Protein AF-A0A4Q4X9A6-F1 (afdb_monomer_lite)

Structure (mmCIF, N/CA/C/O backbone):
data_AF-A0A4Q4X9A6-F1
#
_entry.id   AF-A0A4Q4X9A6-F1
#
loop_
_atom_site.group_PDB
_atom_site.id
_atom_site.type_symbol
_atom_site.label_atom_i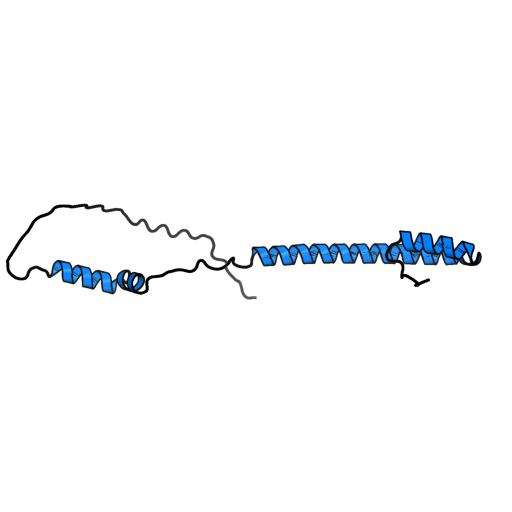d
_atom_site.label_alt_id
_atom_site.label_comp_id
_atom_site.label_asym_id
_atom_site.label_entity_id
_atom_site.label_seq_id
_atom_site.pdbx_PDB_ins_code
_atom_site.Cartn_x
_atom_site.Cartn_y
_atom_site.Cartn_z
_atom_site.occupancy
_atom_site.B_iso_or_equiv
_atom_site.auth_seq_id
_atom_site.auth_comp_id
_atom_site.auth_asym_id
_atom_site.auth_atom_id
_atom_site.pdbx_PDB_model_num
ATOM 1 N N . MET A 1 1 ? -0.330 16.570 -20.539 1.00 43.22 1 MET A N 1
ATOM 2 C CA . MET A 1 1 ? -0.376 15.200 -19.980 1.00 43.22 1 MET A CA 1
ATOM 3 C C . MET A 1 1 ? 0.101 15.284 -18.540 1.00 43.22 1 MET A C 1
ATOM 5 O O . MET A 1 1 ? 1.279 15.541 -18.338 1.00 43.22 1 MET A O 1
ATOM 9 N N . GLY A 1 2 ? -0.797 15.200 -17.555 1.00 49.81 2 GLY A N 1
ATOM 10 C CA . GLY A 1 2 ? -0.400 15.253 -16.144 1.00 49.81 2 GLY A CA 1
ATOM 11 C C . GLY A 1 2 ? 0.547 14.099 -15.822 1.00 49.81 2 GLY A C 1
ATOM 12 O O . GLY A 1 2 ? 0.237 12.948 -16.130 1.00 49.81 2 GLY A O 1
ATOM 13 N N . LEU A 1 3 ? 1.717 14.409 -15.262 1.00 58.72 3 LEU A N 1
ATOM 14 C CA . LEU A 1 3 ? 2.680 13.411 -14.806 1.00 58.72 3 LEU A CA 1
ATOM 15 C C . LEU A 1 3 ? 2.126 12.764 -13.535 1.00 58.72 3 LEU A C 1
ATOM 17 O O . LEU A 1 3 ? 2.423 13.193 -12.424 1.00 58.72 3 LEU A O 1
ATOM 21 N N . ASN A 1 4 ? 1.262 11.765 -13.698 1.00 79.88 4 ASN A N 1
ATOM 22 C CA . ASN A 1 4 ? 0.779 10.983 -12.571 1.00 79.88 4 ASN A CA 1
ATOM 23 C C . ASN A 1 4 ? 1.952 10.202 -11.973 1.00 79.88 4 ASN A C 1
ATOM 25 O O . ASN A 1 4 ? 2.580 9.391 -12.658 1.00 79.88 4 ASN A O 1
ATOM 29 N N . THR A 1 5 ? 2.231 10.441 -10.693 1.00 84.00 5 THR A N 1
ATOM 30 C CA . THR A 1 5 ? 3.204 9.656 -9.934 1.00 84.00 5 THR A CA 1
ATOM 31 C C . THR A 1 5 ? 2.770 8.188 -9.940 1.00 84.00 5 THR A C 1
ATOM 33 O O . THR A 1 5 ? 1.611 7.904 -9.614 1.00 84.00 5 THR A O 1
ATOM 36 N N . PRO A 1 6 ? 3.651 7.243 -10.313 1.00 87.12 6 PRO A N 1
ATOM 37 C CA . PRO A 1 6 ? 3.298 5.832 -10.334 1.00 87.12 6 PRO A CA 1
ATOM 38 C C . PRO A 1 6 ? 2.970 5.351 -8.917 1.00 87.12 6 PRO A C 1
ATOM 40 O O . PRO A 1 6 ? 3.755 5.551 -7.992 1.00 87.12 6 PRO A O 1
ATOM 43 N N . LYS A 1 7 ? 1.803 4.717 -8.759 1.00 89.75 7 LYS A N 1
ATOM 44 C CA . LYS A 1 7 ? 1.304 4.220 -7.464 1.00 89.75 7 LYS A CA 1
ATOM 45 C C . LYS A 1 7 ? 1.555 2.731 -7.263 1.00 89.75 7 LYS A C 1
ATOM 47 O O . LYS A 1 7 ? 1.422 2.233 -6.151 1.00 89.75 7 LYS A O 1
ATOM 52 N N . SER A 1 8 ? 1.883 2.018 -8.337 1.00 90.94 8 SER A N 1
ATOM 53 C CA . SER A 1 8 ? 2.125 0.579 -8.328 1.00 90.94 8 SER A CA 1
ATOM 54 C C . SER A 1 8 ? 3.388 0.206 -9.102 1.00 90.94 8 SER A C 1
ATOM 56 O O . SER A 1 8 ? 3.861 0.930 -9.986 1.00 90.94 8 SER A O 1
ATOM 58 N N . SER A 1 9 ? 3.923 -0.982 -8.820 1.00 91.69 9 SER A N 1
ATOM 59 C CA . SER A 1 9 ? 5.051 -1.537 -9.571 1.00 91.69 9 SER A CA 1
ATOM 60 C C . SER A 1 9 ? 4.705 -1.787 -11.044 1.00 91.69 9 SER A C 1
ATOM 62 O O . SER A 1 9 ? 5.579 -1.690 -11.912 1.00 91.69 9 SER A O 1
ATOM 64 N N . LYS A 1 10 ? 3.426 -2.034 -11.358 1.00 91.25 10 LYS A N 1
ATOM 65 C CA . LYS A 1 10 ? 2.916 -2.128 -12.733 1.00 91.25 10 LYS A CA 1
ATOM 66 C C . LYS A 1 10 ? 3.008 -0.787 -13.462 1.00 91.25 10 LYS A C 1
ATOM 68 O O . LYS A 1 10 ? 3.461 -0.760 -14.605 1.00 91.25 10 LYS A O 1
ATOM 73 N N . ASP A 1 11 ? 2.665 0.312 -12.795 1.00 92.25 11 ASP A N 1
ATOM 74 C CA . ASP A 1 11 ? 2.759 1.656 -13.377 1.00 92.25 11 ASP A CA 1
ATOM 75 C C . ASP A 1 11 ? 4.209 2.025 -13.681 1.00 92.25 11 ASP A C 1
ATOM 77 O O . ASP A 1 11 ? 4.506 2.515 -14.768 1.00 92.25 11 ASP A O 1
ATOM 81 N N . LEU A 1 12 ? 5.132 1.700 -12.770 1.00 92.56 12 LEU A N 1
ATOM 82 C CA . LEU A 1 12 ? 6.572 1.865 -12.996 1.00 92.56 12 LEU A CA 1
ATOM 83 C C . LEU A 1 12 ? 7.073 1.045 -14.190 1.00 92.56 12 LEU A C 1
ATOM 85 O O . LEU A 1 12 ? 7.925 1.520 -14.935 1.00 92.56 12 LEU A O 1
ATOM 89 N N . LYS A 1 13 ? 6.547 -0.167 -14.402 1.00 92.31 13 LYS A N 1
ATOM 90 C CA . LYS A 1 13 ? 6.895 -0.991 -15.570 1.00 92.31 13 LYS A CA 1
ATOM 91 C C . LYS A 1 13 ? 6.360 -0.378 -16.867 1.00 92.31 13 LYS A C 1
ATOM 93 O O . LYS A 1 13 ? 7.075 -0.341 -17.864 1.00 92.31 13 LYS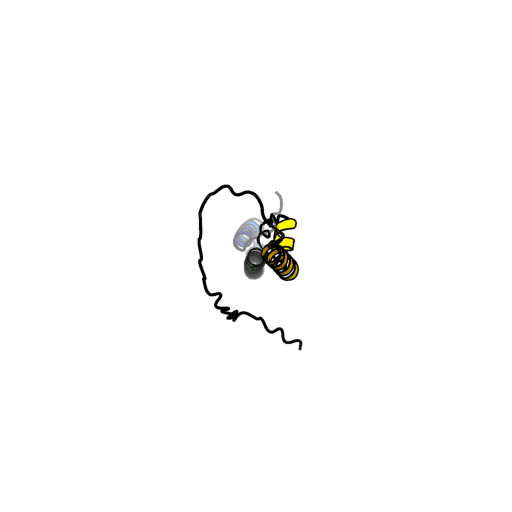 A O 1
ATOM 98 N N . ASN A 1 14 ? 5.128 0.126 -16.856 1.00 93.06 14 ASN A N 1
ATOM 99 C CA . ASN A 1 14 ? 4.554 0.820 -18.009 1.00 93.06 14 ASN A CA 1
ATOM 100 C C . ASN A 1 14 ? 5.359 2.086 -18.334 1.00 93.06 14 ASN A C 1
A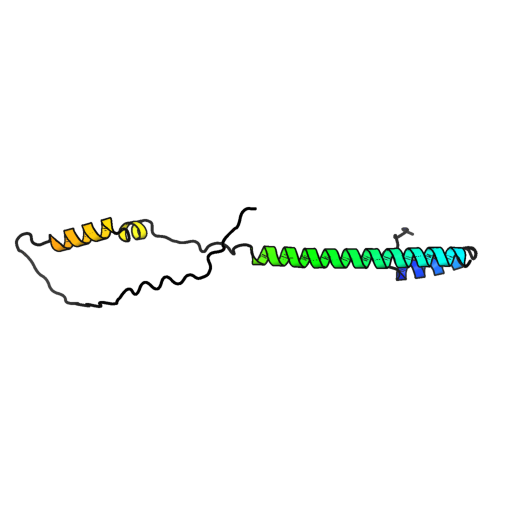TOM 102 O O . ASN A 1 14 ? 5.707 2.311 -19.494 1.00 93.06 14 ASN A O 1
ATOM 106 N N . LEU A 1 15 ? 5.730 2.855 -17.307 1.00 91.69 15 LEU A N 1
ATOM 107 C CA . LEU A 1 15 ? 6.579 4.036 -17.428 1.00 91.69 15 LEU A CA 1
ATOM 108 C C . LEU A 1 15 ? 7.961 3.687 -17.996 1.00 91.69 15 LEU A C 1
ATOM 110 O O . LEU A 1 15 ? 8.404 4.342 -18.933 1.00 91.69 15 LEU A O 1
ATOM 114 N N . GLU A 1 16 ? 8.604 2.627 -17.497 1.00 92.88 16 GLU A N 1
ATOM 115 C CA . GLU A 1 16 ? 9.875 2.109 -18.024 1.00 92.88 16 GLU A CA 1
ATOM 116 C C . GLU A 1 16 ? 9.753 1.814 -19.529 1.00 92.88 16 GLU A C 1
ATOM 118 O O . GLU A 1 16 ? 10.551 2.301 -20.327 1.00 92.88 16 GLU A O 1
ATOM 123 N N . THR A 1 17 ? 8.704 1.099 -19.954 1.00 92.50 17 THR A N 1
ATOM 124 C CA . THR A 1 17 ? 8.501 0.796 -21.382 1.00 92.50 17 THR A CA 1
ATOM 125 C C . THR A 1 17 ? 8.197 2.027 -22.234 1.00 92.50 17 THR A C 1
ATOM 127 O O . THR A 1 17 ? 8.616 2.079 -23.388 1.00 92.50 17 THR A O 1
ATOM 130 N N . ALA A 1 18 ? 7.481 3.015 -21.692 1.00 92.44 18 ALA A N 1
ATOM 131 C CA . ALA A 1 18 ? 7.194 4.262 -22.390 1.00 92.44 18 ALA A CA 1
ATOM 132 C C . ALA A 1 18 ? 8.465 5.108 -22.551 1.00 92.44 18 ALA A C 1
ATOM 134 O O . ALA A 1 18 ? 8.727 5.610 -23.640 1.00 92.44 18 ALA A O 1
ATOM 135 N N . LEU A 1 19 ? 9.289 5.199 -21.505 1.00 91.81 19 LEU A N 1
ATOM 136 C CA . LEU A 1 19 ? 10.553 5.933 -21.526 1.00 91.81 19 LEU A CA 1
ATOM 137 C C . LEU A 1 19 ? 11.565 5.312 -22.488 1.00 91.81 19 LEU A C 1
ATOM 139 O O . LEU A 1 19 ? 12.205 6.047 -23.227 1.00 91.81 19 LEU A O 1
ATOM 143 N N . ILE A 1 20 ? 11.649 3.980 -22.557 1.00 94.00 20 ILE A N 1
ATOM 144 C CA . ILE A 1 20 ? 12.521 3.283 -23.519 1.00 94.00 20 ILE A CA 1
ATOM 145 C C . ILE A 1 20 ? 12.159 3.626 -24.974 1.00 94.00 20 ILE A C 1
ATOM 147 O O . ILE A 1 20 ? 13.046 3.692 -25.821 1.00 94.00 20 ILE A O 1
ATOM 151 N N . LYS A 1 21 ? 10.869 3.842 -25.275 1.00 92.81 21 LYS A N 1
ATOM 152 C CA . LYS A 1 21 ? 10.418 4.234 -26.622 1.00 92.81 21 LYS A CA 1
ATOM 153 C C . LYS A 1 21 ? 10.818 5.664 -26.987 1.00 92.81 21 LYS A C 1
ATOM 155 O O . LYS A 1 21 ? 11.001 5.941 -28.165 1.00 92.81 21 LYS A O 1
ATOM 160 N N . VAL A 1 22 ? 10.905 6.556 -25.999 1.00 92.94 22 VAL A N 1
ATOM 161 C CA . VAL A 1 22 ? 11.283 7.964 -26.197 1.00 92.94 22 VAL A CA 1
ATOM 162 C C . VAL A 1 22 ? 12.800 8.111 -26.258 1.00 92.94 22 VAL A C 1
ATOM 164 O O . VAL A 1 22 ? 13.314 8.808 -27.126 1.00 92.94 22 VAL A O 1
ATOM 167 N N . ASP A 1 23 ? 13.512 7.434 -25.359 1.00 92.69 23 ASP A N 1
ATOM 168 C CA . ASP A 1 23 ? 14.967 7.431 -25.302 1.00 92.69 23 ASP A CA 1
ATOM 169 C C . ASP A 1 23 ? 15.494 6.012 -24.985 1.00 92.69 23 ASP A C 1
ATOM 171 O O . ASP A 1 23 ? 15.313 5.493 -23.873 1.00 92.69 23 ASP A O 1
ATOM 175 N N . PRO A 1 24 ? 16.209 5.377 -25.936 1.00 92.62 24 PRO A N 1
ATOM 176 C CA . PRO A 1 24 ? 16.833 4.072 -25.739 1.00 92.62 24 PRO A CA 1
ATOM 177 C C . PRO A 1 24 ? 17.821 4.002 -24.563 1.00 92.62 24 PRO A C 1
ATOM 179 O O . PRO A 1 24 ? 18.118 2.901 -24.087 1.00 92.62 24 PRO A O 1
ATOM 182 N N . ALA A 1 25 ? 18.332 5.130 -24.052 1.00 91.38 25 ALA A N 1
ATOM 183 C CA . ALA A 1 25 ? 19.219 5.156 -22.891 1.00 91.38 25 ALA A CA 1
ATOM 184 C C . ALA A 1 25 ? 18.564 4.569 -21.629 1.00 91.38 25 ALA A C 1
ATOM 186 O O . ALA A 1 25 ? 19.254 3.921 -20.835 1.00 91.38 25 ALA A O 1
ATOM 187 N N . PHE A 1 26 ? 17.240 4.689 -21.478 1.00 89.69 26 PHE A N 1
ATOM 188 C CA . PHE A 1 26 ? 16.492 4.037 -20.393 1.00 89.69 26 PHE A CA 1
ATOM 189 C C . PHE A 1 26 ? 16.439 2.509 -20.537 1.00 89.69 26 PHE A C 1
ATOM 191 O O . PHE A 1 26 ? 16.155 1.796 -19.576 1.00 89.69 26 PHE A O 1
ATOM 198 N N . GLY A 1 27 ? 16.778 1.983 -21.716 1.00 89.75 27 GLY A N 1
ATOM 199 C CA . GLY A 1 27 ? 16.911 0.555 -21.974 1.00 89.75 27 GLY A CA 1
ATOM 200 C C . GLY A 1 27 ? 18.222 -0.044 -21.463 1.00 89.75 27 GLY A C 1
ATOM 201 O O . GLY A 1 27 ? 18.344 -1.274 -21.457 1.00 89.75 27 GLY A O 1
ATOM 202 N N . LYS A 1 28 ? 19.188 0.777 -21.021 1.00 95.19 28 LYS A N 1
ATOM 203 C CA . LYS A 1 28 ? 20.484 0.320 -20.495 1.00 95.19 28 LYS A CA 1
ATOM 204 C C . LYS A 1 28 ? 20.311 -0.471 -19.186 1.00 95.19 28 LYS A C 1
ATOM 206 O O . LYS A 1 28 ? 19.428 -0.140 -18.389 1.00 95.19 28 LYS A O 1
ATOM 211 N N . PRO A 1 29 ? 21.173 -1.467 -18.897 1.00 94.75 29 PRO A N 1
ATOM 212 C CA . PRO A 1 29 ? 21.069 -2.288 -17.684 1.00 94.75 29 PRO A CA 1
ATOM 213 C C . PRO A 1 29 ? 20.994 -1.477 -16.383 1.00 94.75 29 PRO A C 1
ATOM 215 O O . PRO A 1 29 ? 20.210 -1.806 -15.493 1.00 94.75 29 PRO A O 1
ATOM 218 N N . THR A 1 30 ? 21.751 -0.381 -16.292 1.00 94.06 30 THR A N 1
ATOM 219 C CA . THR A 1 30 ? 21.765 0.514 -15.127 1.00 94.06 30 THR A CA 1
ATOM 220 C C . THR A 1 30 ? 20.409 1.179 -14.891 1.00 94.06 30 THR A C 1
ATOM 222 O O . THR A 1 30 ? 19.921 1.194 -13.763 1.00 94.06 30 THR A O 1
ATOM 225 N N . ALA A 1 31 ? 19.757 1.671 -15.947 1.00 93.81 31 ALA A N 1
ATOM 226 C CA . ALA A 1 31 ? 18.438 2.288 -15.844 1.00 93.81 31 ALA A CA 1
ATOM 227 C C . ALA A 1 31 ? 17.368 1.256 -15.450 1.00 93.81 31 ALA A C 1
ATOM 229 O O . ALA A 1 31 ? 16.604 1.488 -14.512 1.00 93.81 31 ALA A O 1
ATOM 230 N N . ARG A 1 32 ? 17.384 0.061 -16.058 1.00 93.12 32 ARG A N 1
ATOM 231 C CA . ARG A 1 32 ? 16.485 -1.044 -15.665 1.00 93.12 32 ARG A CA 1
ATOM 232 C C . ARG A 1 32 ? 16.658 -1.438 -14.197 1.00 93.12 32 ARG A C 1
ATOM 234 O O . ARG A 1 32 ? 15.685 -1.753 -13.509 1.00 93.12 32 ARG A O 1
ATOM 241 N N . LEU A 1 33 ? 17.895 -1.414 -13.692 1.00 95.81 33 LEU A N 1
ATOM 242 C CA . LEU A 1 33 ? 18.182 -1.689 -12.285 1.00 95.81 33 LEU A CA 1
ATOM 243 C C . LEU A 1 33 ? 17.546 -0.645 -11.359 1.00 95.81 33 LEU A C 1
ATOM 245 O O . LEU A 1 33 ? 17.004 -1.032 -10.320 1.00 95.81 33 LEU A O 1
ATOM 249 N N . LEU A 1 34 ? 17.576 0.637 -11.736 1.00 95.00 34 LEU A N 1
ATOM 250 C CA . LEU A 1 34 ? 16.900 1.709 -10.999 1.00 95.00 34 LEU A CA 1
ATOM 251 C C . LEU A 1 34 ? 15.386 1.474 -10.961 1.00 95.00 34 LEU A C 1
ATOM 253 O O . LEU A 1 34 ? 14.820 1.411 -9.871 1.00 95.00 34 LEU A O 1
ATOM 257 N N . PHE A 1 35 ? 14.740 1.222 -12.106 1.00 94.69 35 PHE A N 1
ATOM 258 C CA . PHE A 1 35 ? 13.302 0.912 -12.144 1.00 94.69 35 PHE A CA 1
ATOM 259 C C . PHE A 1 35 ? 12.951 -0.320 -11.311 1.00 94.69 35 PHE A C 1
ATOM 261 O O . PHE A 1 35 ? 11.949 -0.326 -10.598 1.00 94.69 35 PHE A O 1
ATOM 268 N N . ARG A 1 36 ? 13.786 -1.363 -11.341 1.00 95.12 36 ARG A N 1
ATOM 269 C CA . ARG A 1 36 ? 13.593 -2.555 -10.506 1.00 95.12 36 ARG A CA 1
ATOM 270 C C . ARG A 1 36 ? 13.686 -2.236 -9.013 1.00 95.12 36 ARG A C 1
ATOM 272 O O . ARG A 1 36 ? 12.890 -2.766 -8.243 1.00 95.12 36 ARG A O 1
ATOM 279 N N . LYS A 1 37 ? 14.647 -1.406 -8.596 1.00 96.56 37 LYS A N 1
ATOM 280 C CA . LYS A 1 37 ? 14.793 -0.980 -7.194 1.00 96.56 37 LYS A CA 1
ATOM 281 C C . LYS A 1 37 ? 13.599 -0.142 -6.744 1.00 96.56 37 LYS A C 1
ATOM 283 O O . LYS A 1 37 ? 13.042 -0.435 -5.694 1.00 96.56 37 LYS A O 1
ATOM 288 N N . MET A 1 38 ? 13.164 0.809 -7.569 1.00 95.00 38 MET A N 1
ATOM 289 C CA . MET A 1 38 ? 11.981 1.631 -7.298 1.00 95.00 38 MET A CA 1
ATOM 290 C C . MET A 1 38 ? 10.719 0.777 -7.166 1.00 95.00 38 MET A C 1
ATOM 292 O O . MET A 1 38 ? 9.962 0.958 -6.221 1.00 95.00 38 MET A O 1
ATOM 296 N N . ARG A 1 39 ? 10.529 -0.209 -8.056 1.00 95.25 39 ARG A N 1
ATOM 297 C CA . ARG A 1 39 ? 9.408 -1.159 -7.966 1.00 95.25 39 ARG A CA 1
ATOM 298 C C . ARG A 1 39 ? 9.409 -1.911 -6.639 1.00 95.25 39 ARG A C 1
ATOM 300 O O . ARG A 1 39 ? 8.399 -1.909 -5.953 1.00 95.25 39 ARG A O 1
ATOM 307 N N . LYS A 1 40 ? 10.554 -2.486 -6.257 1.00 95.81 40 LYS A N 1
ATOM 308 C CA . LYS A 1 40 ? 10.682 -3.212 -4.986 1.00 95.81 40 LYS A CA 1
ATOM 309 C C . LYS A 1 40 ? 10.419 -2.324 -3.773 1.00 95.81 40 LYS A C 1
ATOM 311 O O . LYS A 1 40 ? 9.722 -2.755 -2.868 1.00 95.81 40 LYS A O 1
ATOM 316 N N . ALA A 1 41 ? 10.979 -1.116 -3.752 1.00 95.69 41 ALA A N 1
ATOM 317 C CA . ALA A 1 41 ? 10.772 -0.179 -2.652 1.00 95.69 41 ALA A CA 1
ATOM 318 C C . ALA A 1 41 ? 9.287 0.170 -2.491 1.00 95.69 41 ALA A C 1
ATOM 320 O O . ALA A 1 41 ? 8.776 0.171 -1.378 1.00 95.69 41 ALA A O 1
ATOM 321 N N . LEU A 1 42 ? 8.596 0.388 -3.611 1.00 94.88 42 LEU A N 1
ATOM 322 C CA . LEU A 1 42 ? 7.174 0.702 -3.627 1.00 94.88 42 LEU A CA 1
ATOM 323 C C . LEU A 1 42 ? 6.305 -0.490 -3.190 1.00 94.88 42 LEU A C 1
ATOM 325 O O . LEU A 1 42 ? 5.344 -0.310 -2.447 1.00 94.88 42 LEU A O 1
ATOM 329 N N . ASP A 1 43 ? 6.643 -1.710 -3.613 1.00 94.62 43 ASP A N 1
ATOM 330 C CA . ASP A 1 43 ? 5.935 -2.917 -3.168 1.00 94.62 43 ASP A CA 1
ATOM 331 C C . ASP A 1 43 ? 6.086 -3.114 -1.645 1.00 94.62 43 ASP A C 1
ATOM 333 O O . ASP A 1 43 ? 5.103 -3.403 -0.962 1.00 94.62 43 ASP A O 1
ATOM 337 N N . VAL A 1 44 ? 7.292 -2.892 -1.103 1.00 96.25 44 VAL A N 1
ATOM 338 C CA . VAL A 1 44 ? 7.549 -2.939 0.347 1.00 96.25 44 VAL A CA 1
ATOM 339 C C . VAL A 1 44 ? 6.721 -1.882 1.076 1.00 96.25 44 VAL A C 1
ATOM 341 O O . VAL A 1 44 ? 5.949 -2.240 1.964 1.00 96.25 44 VA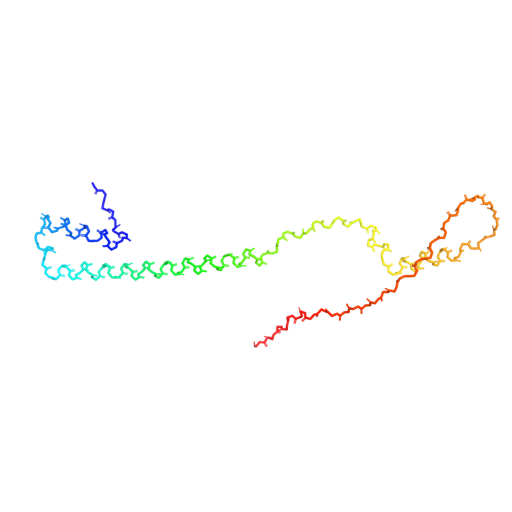L A O 1
ATOM 344 N N . SER A 1 45 ? 6.779 -0.613 0.656 1.00 94.81 45 SER A N 1
ATOM 345 C CA . SER A 1 45 ? 6.013 0.454 1.313 1.00 94.81 45 SER A CA 1
ATOM 346 C C . SER A 1 45 ? 4.504 0.213 1.257 1.00 94.81 45 SER A C 1
ATOM 348 O O . SER A 1 45 ? 3.804 0.449 2.235 1.00 94.81 45 SER A O 1
ATOM 350 N N . ASN A 1 46 ? 3.986 -0.298 0.136 1.00 95.00 46 ASN A N 1
ATOM 351 C CA . ASN A 1 46 ? 2.564 -0.617 0.010 1.00 95.00 46 ASN A CA 1
ATOM 352 C C . ASN A 1 46 ? 2.156 -1.769 0.936 1.00 95.00 46 ASN A C 1
ATOM 354 O O . ASN A 1 46 ? 1.069 -1.732 1.515 1.00 95.00 46 ASN A O 1
ATOM 358 N N . SER A 1 47 ? 3.016 -2.778 1.097 1.00 95.12 47 SER A N 1
ATOM 359 C CA . SER A 1 47 ? 2.756 -3.883 2.023 1.00 95.12 47 SER A CA 1
ATOM 360 C C . SER A 1 47 ? 2.732 -3.419 3.483 1.00 95.12 47 SER A C 1
ATOM 362 O O . SER A 1 47 ? 1.833 -3.807 4.227 1.00 95.12 47 SER A O 1
ATOM 364 N N . GLU A 1 48 ? 3.649 -2.528 3.867 1.00 96.88 48 GLU A N 1
ATOM 365 C CA . GLU A 1 48 ? 3.695 -1.925 5.203 1.00 96.88 48 GLU A CA 1
ATOM 366 C C . GLU A 1 48 ? 2.466 -1.050 5.465 1.00 96.88 48 GLU A C 1
ATOM 368 O O . GLU A 1 48 ? 1.822 -1.194 6.503 1.00 96.88 48 GLU A O 1
ATOM 373 N N . LEU A 1 49 ? 2.085 -0.201 4.504 1.00 96.31 49 LEU A N 1
ATOM 374 C CA . LEU A 1 49 ? 0.873 0.615 4.597 1.00 96.31 49 LEU A CA 1
ATOM 375 C C . LEU A 1 49 ? -0.374 -0.253 4.768 1.00 96.31 49 LEU A C 1
ATOM 377 O O . LEU A 1 49 ? -1.160 -0.011 5.677 1.00 96.31 49 LEU A O 1
ATOM 381 N N . THR A 1 50 ? -0.511 -1.311 3.968 1.00 96.19 50 THR A N 1
ATOM 382 C CA . THR A 1 50 ? -1.653 -2.232 4.069 1.00 96.19 50 THR A CA 1
ATOM 383 C C . THR A 1 50 ? -1.682 -2.937 5.430 1.00 96.19 50 THR A C 1
ATOM 385 O O . THR A 1 50 ? -2.742 -3.100 6.034 1.00 96.19 50 THR A O 1
ATOM 388 N N . ALA A 1 51 ? -0.522 -3.351 5.952 1.00 96.88 51 ALA A N 1
ATOM 389 C CA . ALA A 1 51 ? -0.429 -3.966 7.274 1.00 96.88 51 ALA A CA 1
ATOM 390 C C . ALA A 1 51 ? -0.858 -2.994 8.387 1.00 96.88 51 ALA A C 1
ATOM 392 O O . ALA A 1 51 ? -1.620 -3.376 9.279 1.00 96.88 51 ALA A O 1
ATOM 393 N N . LEU A 1 52 ? -0.424 -1.733 8.308 1.00 97.50 52 LEU A N 1
ATOM 394 C CA . LEU A 1 52 ? -0.806 -0.681 9.251 1.00 97.50 52 LEU A CA 1
ATOM 395 C C . LEU A 1 52 ? -2.294 -0.323 9.153 1.00 97.50 52 LEU A C 1
ATOM 397 O O . LEU A 1 52 ? -2.950 -0.163 10.181 1.00 97.50 52 LEU A O 1
ATOM 401 N N . GLU A 1 53 ? -2.847 -0.235 7.944 1.00 97.50 53 GLU A N 1
ATOM 402 C CA . GLU A 1 53 ? -4.276 -0.002 7.711 1.00 97.50 53 GLU A CA 1
ATOM 403 C C . GLU A 1 53 ? -5.128 -1.118 8.322 1.00 97.50 53 GLU A C 1
ATOM 405 O O . GLU A 1 53 ? -6.092 -0.842 9.039 1.00 97.50 53 GLU A O 1
ATOM 410 N N . ASN A 1 54 ? -4.726 -2.375 8.122 1.00 97.38 54 ASN A N 1
ATOM 411 C CA . ASN A 1 54 ? -5.393 -3.528 8.721 1.00 97.38 54 ASN A CA 1
ATOM 412 C C . ASN A 1 54 ? -5.324 -3.493 10.251 1.00 97.38 54 ASN A C 1
ATOM 414 O O . ASN A 1 54 ? -6.334 -3.716 10.917 1.00 97.38 54 ASN A O 1
ATOM 418 N N . HIS A 1 55 ? -4.158 -3.179 10.817 1.00 97.62 55 HIS A N 1
ATOM 419 C CA . HIS A 1 55 ? -3.991 -3.052 12.264 1.00 97.62 55 HIS A CA 1
ATOM 420 C C . HIS A 1 55 ? -4.870 -1.932 12.843 1.00 97.62 55 HIS A C 1
ATOM 422 O O . HIS A 1 55 ? -5.583 -2.139 13.825 1.00 97.62 55 HIS A O 1
ATOM 428 N N . ASN A 1 56 ? -4.902 -0.765 12.195 1.00 97.62 56 ASN A N 1
ATOM 429 C CA . ASN A 1 56 ? -5.780 0.338 12.588 1.00 97.62 56 ASN A CA 1
ATOM 430 C C . ASN A 1 56 ? -7.262 -0.042 12.482 1.00 97.62 56 ASN A C 1
ATOM 432 O O . ASN A 1 56 ? -8.045 0.278 13.377 1.00 97.62 56 ASN A O 1
ATOM 436 N N . SER A 1 57 ? -7.664 -0.758 11.432 1.00 97.12 57 SER A N 1
ATOM 437 C CA . SER A 1 57 ? -9.030 -1.273 11.289 1.00 97.12 57 SER A CA 1
ATOM 438 C C . SER A 1 57 ? -9.401 -2.241 12.423 1.00 97.12 57 SER A C 1
ATOM 440 O O . SER A 1 57 ? -10.478 -2.139 13.010 1.00 97.12 57 SER A O 1
ATOM 442 N N . GLN A 1 58 ? -8.486 -3.131 12.811 1.00 97.31 58 GLN A N 1
ATOM 443 C CA . GLN A 1 58 ? -8.695 -4.037 13.942 1.00 97.31 58 GLN A CA 1
ATOM 444 C C . GLN A 1 58 ? -8.855 -3.271 15.258 1.00 97.31 58 GLN A C 1
ATOM 446 O O . GLN A 1 58 ? -9.841 -3.493 15.963 1.00 97.31 58 GLN A O 1
ATOM 451 N N . LEU A 1 59 ? -7.950 -2.334 15.561 1.00 97.00 59 LEU A N 1
ATOM 452 C CA . LEU A 1 59 ? -8.016 -1.519 16.778 1.00 97.00 59 LEU A CA 1
ATOM 453 C C . LEU A 1 59 ? -9.292 -0.680 16.848 1.00 97.00 59 LEU A C 1
ATOM 455 O O . LEU A 1 59 ? -9.960 -0.660 17.879 1.00 97.00 59 LEU A O 1
ATOM 459 N N . THR A 1 60 ? -9.659 -0.018 15.752 1.00 96.50 60 THR A N 1
ATOM 460 C CA . THR A 1 60 ? -10.896 0.772 15.684 1.00 96.50 60 THR A CA 1
ATOM 461 C C . THR A 1 60 ? -12.125 -0.112 15.873 1.00 96.50 60 THR A C 1
ATOM 463 O O . THR A 1 60 ? -13.005 0.237 16.654 1.00 96.50 60 THR A O 1
ATOM 466 N N . SER A 1 61 ? -12.159 -1.303 15.269 1.00 95.25 61 SER A N 1
ATOM 467 C CA . SER A 1 61 ? -13.257 -2.252 15.483 1.00 95.25 61 SER A CA 1
ATOM 468 C C . SER A 1 61 ? -13.331 -2.766 16.927 1.00 95.25 61 SER A C 1
ATOM 470 O O . SER A 1 61 ? -14.424 -2.961 17.458 1.00 95.25 61 SER A O 1
ATOM 472 N N . ALA A 1 62 ? -12.184 -2.970 17.581 1.00 94.88 62 ALA A N 1
ATOM 473 C CA . ALA A 1 62 ? -12.118 -3.386 18.976 1.00 94.88 62 ALA A CA 1
ATOM 474 C C . ALA A 1 62 ? -12.596 -2.265 19.906 1.00 94.88 62 ALA A C 1
ATOM 476 O O . ALA A 1 62 ? -13.380 -2.529 20.813 1.00 94.88 62 ALA A O 1
ATOM 477 N N . LEU A 1 63 ? -12.200 -1.016 19.637 1.00 94.69 63 LEU A N 1
ATOM 478 C CA . LEU A 1 63 ? -12.696 0.157 20.355 1.00 94.69 63 LEU A CA 1
ATOM 479 C C . LEU A 1 63 ? -14.207 0.324 20.198 1.00 94.69 63 LEU A C 1
ATOM 481 O O . LEU A 1 63 ? -14.891 0.533 21.193 1.00 94.69 63 LEU A O 1
ATOM 485 N N . GLU A 1 64 ? -14.744 0.180 18.988 1.00 91.56 64 GLU A N 1
ATOM 486 C CA . GLU A 1 64 ? -16.191 0.266 18.751 1.00 91.56 64 GLU A CA 1
ATOM 487 C C . GLU A 1 64 ? -16.969 -0.839 19.481 1.00 91.56 64 GLU A C 1
ATOM 489 O O . GLU A 1 64 ? -18.062 -0.592 19.987 1.00 91.56 64 GLU A O 1
ATOM 494 N N . LYS A 1 65 ? -16.400 -2.045 19.602 1.00 90.31 65 LYS A N 1
ATOM 495 C CA . LYS A 1 65 ? -16.992 -3.141 20.390 1.00 90.31 65 LYS A CA 1
ATOM 496 C C . LYS A 1 65 ? -16.890 -2.913 21.897 1.00 90.31 65 LYS A C 1
ATOM 498 O O . LYS A 1 65 ? -17.822 -3.251 22.619 1.00 90.31 65 LYS A O 1
ATOM 503 N N . ALA A 1 66 ? -15.764 -2.377 22.363 1.00 90.00 66 ALA A N 1
ATOM 504 C CA . ALA A 1 66 ? -15.534 -2.075 23.773 1.00 90.00 66 ALA A CA 1
ATOM 505 C C . ALA A 1 66 ? -16.327 -0.846 24.239 1.00 90.00 66 ALA A C 1
ATOM 507 O O . ALA A 1 66 ? -16.591 -0.690 25.431 1.00 90.00 66 ALA A O 1
ATOM 508 N N . ARG A 1 67 ? -16.713 0.040 23.313 1.00 86.12 67 ARG A N 1
ATOM 509 C CA . ARG A 1 67 ? -17.493 1.229 23.632 1.00 86.12 67 ARG A CA 1
ATOM 510 C C . ARG A 1 67 ? -18.867 0.802 24.160 1.00 86.12 67 ARG A C 1
ATOM 512 O O . ARG A 1 67 ? -19.600 0.105 23.456 1.00 86.12 67 ARG A O 1
ATOM 519 N N . PRO A 1 68 ? -19.265 1.238 25.368 1.00 81.50 68 PRO A N 1
ATOM 520 C CA . PRO A 1 68 ? -20.561 0.871 25.912 1.00 81.50 68 PRO A CA 1
ATOM 521 C C . PRO A 1 68 ? -21.663 1.405 24.992 1.00 81.50 68 PRO A C 1
ATOM 523 O O . PRO A 1 68 ? -21.801 2.617 24.785 1.00 81.50 68 PRO A O 1
ATOM 526 N N . LYS A 1 69 ? -22.461 0.495 24.423 1.00 75.69 69 LYS A N 1
ATOM 527 C CA . LYS A 1 69 ? -23.724 0.855 23.768 1.00 75.69 69 LYS A CA 1
ATOM 528 C C . LYS A 1 69 ? -24.573 1.574 24.811 1.00 75.69 69 LYS A C 1
ATOM 530 O O . LYS A 1 69 ? -24.678 1.081 25.929 1.00 75.69 69 LYS A O 1
ATOM 535 N N . LYS A 1 70 ? -25.112 2.748 24.448 1.00 68.69 70 LYS A N 1
ATOM 536 C CA . LYS A 1 70 ? -25.887 3.660 25.314 1.00 68.69 70 LYS A CA 1
ATOM 537 C C . LYS A 1 70 ? -26.560 2.920 26.474 1.00 68.69 70 LYS A C 1
ATOM 539 O O . LYS A 1 70 ? -27.380 2.036 26.226 1.00 68.69 70 LYS A O 1
ATOM 544 N N . LEU A 1 71 ? -26.235 3.318 27.708 1.00 68.62 71 LEU A N 1
ATOM 545 C CA . LEU A 1 71 ? -26.928 2.832 28.897 1.00 68.62 71 LEU A CA 1
ATOM 546 C C . LEU A 1 71 ? -28.433 2.989 28.673 1.00 68.62 71 LEU A C 1
ATOM 548 O O . LEU A 1 71 ? -28.895 4.036 28.201 1.00 68.62 71 LEU A O 1
ATOM 552 N N . ARG A 1 72 ? -29.183 1.921 28.953 1.00 71.38 72 ARG A N 1
ATOM 553 C CA . ARG A 1 72 ? -30.643 1.938 28.886 1.00 71.38 72 ARG A CA 1
ATOM 554 C C . ARG A 1 72 ? -31.104 3.133 29.721 1.00 71.38 72 ARG A C 1
ATOM 556 O O . ARG A 1 72 ? -30.653 3.278 30.854 1.00 71.38 72 ARG A O 1
ATOM 563 N N . LYS A 1 73 ? -31.938 4.017 29.159 1.00 68.56 73 LYS A N 1
ATOM 564 C CA . LYS A 1 73 ? -32.561 5.079 29.957 1.00 68.56 73 LYS A CA 1
ATOM 565 C C . LYS A 1 73 ? -33.353 4.377 31.054 1.00 68.56 73 LYS A C 1
ATOM 567 O O . LYS A 1 73 ? -34.336 3.703 30.758 1.00 68.56 73 LYS A O 1
ATOM 572 N N . VAL A 1 74 ? -32.859 4.458 32.283 1.00 69.00 74 VAL A N 1
ATOM 573 C CA . VAL A 1 74 ? -33.574 3.950 33.445 1.00 69.00 74 VAL A CA 1
ATOM 574 C C . VAL A 1 74 ? -34.643 4.989 33.748 1.00 69.00 74 VAL A C 1
ATOM 576 O O . VAL A 1 74 ? -34.339 6.069 34.246 1.00 69.00 74 VAL A O 1
ATOM 579 N N . GLU A 1 75 ? -35.890 4.694 33.388 1.00 69.06 75 GLU A N 1
ATOM 580 C CA . GLU A 1 75 ? -37.049 5.392 33.944 1.00 69.06 75 GLU A CA 1
ATOM 581 C C . GLU A 1 75 ? -37.247 4.87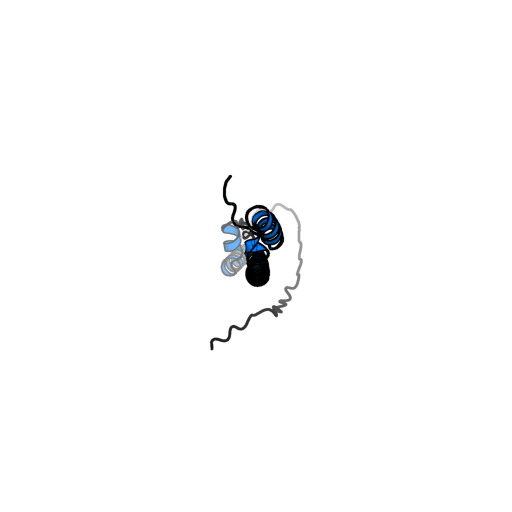2 35.370 1.00 69.06 75 GLU A C 1
ATOM 583 O O . GLU A 1 75 ? -38.055 3.985 35.631 1.00 69.06 75 GLU A O 1
ATOM 588 N N . ALA A 1 76 ? -36.423 5.360 36.297 1.00 63.97 76 ALA A N 1
ATOM 589 C CA . ALA A 1 76 ? -36.689 5.178 37.711 1.00 63.97 76 ALA A CA 1
ATOM 590 C C . ALA A 1 76 ? -37.734 6.221 38.105 1.00 63.97 76 ALA A C 1
ATOM 592 O O . ALA A 1 76 ? -37.454 7.419 38.090 1.00 63.97 76 ALA A O 1
ATOM 593 N N . ASP A 1 77 ? -38.941 5.770 38.443 1.00 72.88 77 ASP A N 1
ATOM 594 C CA . ASP A 1 77 ? -39.857 6.597 39.220 1.00 72.88 77 ASP A CA 1
ATOM 595 C C . ASP A 1 77 ? -39.147 6.925 40.549 1.00 72.88 77 ASP A C 1
ATOM 597 O O . ASP A 1 77 ? -38.833 5.996 41.305 1.00 72.88 77 ASP A O 1
ATOM 601 N N . PRO A 1 78 ? -38.842 8.204 40.837 1.00 71.62 78 PRO A N 1
ATOM 602 C CA . PRO A 1 78 ? -38.037 8.599 41.994 1.00 71.62 78 PRO A CA 1
ATOM 603 C C . PRO A 1 78 ? -38.618 8.097 43.322 1.00 71.62 78 PRO A C 1
ATOM 605 O O . PRO A 1 78 ? -37.883 7.863 44.283 1.00 71.62 78 PRO A O 1
ATOM 608 N N . ASN A 1 79 ? -39.929 7.854 43.372 1.00 74.00 79 ASN A N 1
ATOM 609 C CA . ASN A 1 79 ? -40.580 7.335 44.566 1.00 74.00 79 ASN A CA 1
ATOM 610 C C . ASN A 1 79 ? -40.379 5.825 44.756 1.00 74.00 79 ASN A C 1
ATOM 612 O O . ASN A 1 79 ? -40.424 5.349 45.893 1.00 74.00 79 ASN A O 1
ATOM 616 N N . GLN A 1 80 ? -40.111 5.052 43.697 1.00 73.62 80 GLN A N 1
ATOM 617 C CA . GLN A 1 80 ? -39.877 3.614 43.837 1.00 73.62 80 GLN A CA 1
ATOM 618 C C . GLN A 1 80 ? -38.565 3.299 44.551 1.00 73.62 80 GLN A C 1
ATOM 620 O O . GLN A 1 80 ? -38.536 2.373 45.363 1.00 73.62 80 GLN A O 1
ATOM 625 N N . GLU A 1 81 ? -37.493 4.054 44.304 1.00 72.56 81 GLU A N 1
ATOM 626 C CA . GLU A 1 81 ? -36.245 3.867 45.054 1.00 72.56 81 GLU A CA 1
ATOM 627 C C . GLU A 1 81 ? -36.430 4.205 46.532 1.00 72.56 81 GLU A C 1
ATOM 629 O O . GLU A 1 81 ? -36.016 3.433 47.399 1.00 72.56 81 GLU A O 1
ATOM 634 N N . PHE A 1 82 ? -37.145 5.293 46.829 1.00 72.50 82 PHE A N 1
ATOM 635 C CA . PHE A 1 82 ? -37.431 5.692 48.203 1.00 72.50 82 PHE A CA 1
ATOM 636 C C . PHE A 1 82 ? -38.241 4.627 48.960 1.00 72.50 82 PHE A C 1
ATOM 638 O O . PHE A 1 82 ? -37.922 4.296 50.099 1.00 72.50 82 PHE A O 1
ATOM 645 N N . VAL A 1 83 ? -39.239 4.010 48.318 1.00 76.25 83 VAL A N 1
ATOM 646 C CA . VAL A 1 83 ? -40.042 2.923 48.913 1.00 76.25 83 VAL A CA 1
ATOM 647 C C . VAL A 1 83 ? -39.242 1.621 49.079 1.00 76.25 83 VAL A C 1
ATOM 649 O O . VAL A 1 83 ? -39.548 0.809 49.957 1.00 76.25 83 VAL A O 1
ATOM 652 N N . ARG A 1 84 ? -38.199 1.399 48.269 1.00 75.44 84 ARG A N 1
ATOM 653 C CA . ARG A 1 84 ? -37.297 0.241 48.403 1.00 75.44 84 ARG A CA 1
ATOM 654 C C . ARG A 1 84 ? -36.312 0.386 49.565 1.00 75.44 84 ARG A C 1
ATOM 656 O O . ARG A 1 84 ? -35.797 -0.635 50.020 1.00 75.44 84 ARG A O 1
ATOM 663 N N . LEU A 1 85 ? -36.091 1.595 50.089 1.00 81.31 85 LEU A N 1
ATOM 664 C CA . LEU A 1 85 ? -35.230 1.810 51.252 1.00 81.31 85 LEU A CA 1
ATOM 665 C C . LEU A 1 85 ? -35.741 1.026 52.468 1.00 81.31 85 LEU A C 1
ATOM 667 O O . LEU A 1 85 ? -36.905 1.122 52.864 1.00 81.31 85 LEU A O 1
ATOM 671 N N . LYS A 1 86 ? -34.829 0.289 53.110 1.00 77.19 86 LYS A N 1
ATOM 672 C CA . LYS A 1 86 ? -35.110 -0.554 54.284 1.00 77.19 86 LYS A CA 1
ATOM 673 C C . LYS A 1 86 ? -35.813 0.221 55.404 1.00 77.19 86 LYS A C 1
ATOM 675 O O . LYS A 1 86 ? -36.765 -0.287 55.988 1.00 77.19 86 LYS A O 1
ATOM 680 N N . ASN A 1 87 ? -35.409 1.469 55.632 1.00 75.69 87 ASN A N 1
ATOM 681 C CA . ASN A 1 87 ? -35.989 2.339 56.658 1.00 75.69 87 ASN A CA 1
ATOM 682 C C . ASN A 1 87 ? -37.457 2.680 56.358 1.00 75.69 87 ASN A C 1
ATOM 684 O O . ASN A 1 87 ? -38.303 2.627 57.245 1.00 75.69 87 ASN A O 1
ATOM 688 N N . VAL A 1 88 ? -37.783 2.964 55.094 1.00 81.69 88 VAL A N 1
ATOM 689 C CA . VAL A 1 88 ? -39.156 3.272 54.663 1.00 81.69 88 VAL A CA 1
ATOM 690 C C . VAL A 1 88 ? -40.037 2.025 54.751 1.00 81.69 88 VAL A C 1
ATOM 692 O O . VAL A 1 88 ? -41.178 2.111 55.206 1.00 81.69 88 VAL A O 1
ATOM 695 N N . ARG A 1 89 ? -39.501 0.845 54.408 1.00 80.94 89 ARG A N 1
ATOM 696 C CA . ARG A 1 89 ? -40.203 -0.438 54.586 1.00 80.94 89 ARG A CA 1
ATOM 697 C C . ARG A 1 89 ? -40.491 -0.744 56.052 1.00 80.94 89 ARG A C 1
ATOM 699 O O . ARG A 1 89 ? -41.617 -1.109 56.369 1.00 80.94 89 ARG A O 1
ATOM 706 N N . GLN A 1 90 ? -39.509 -0.564 56.935 1.00 81.81 90 GLN A N 1
ATOM 707 C CA . GLN A 1 90 ? -39.674 -0.789 58.374 1.00 81.81 90 GLN A CA 1
ATOM 708 C C . GLN A 1 90 ? -40.716 0.152 58.983 1.00 81.81 90 GLN A C 1
ATOM 710 O O . GLN A 1 90 ? -41.575 -0.298 59.734 1.00 81.81 90 GLN A O 1
ATOM 715 N N . VAL A 1 91 ? -40.706 1.434 58.607 1.00 81.00 91 VAL A N 1
ATOM 716 C CA . VAL A 1 91 ? -41.711 2.406 59.065 1.00 81.00 91 VAL A CA 1
ATOM 717 C C . VAL A 1 91 ? -43.099 2.068 58.520 1.00 81.00 91 VAL A C 1
ATOM 719 O O . VAL A 1 91 ? -44.067 2.076 59.275 1.00 81.00 91 VAL A O 1
ATOM 722 N N . LYS A 1 92 ? -43.217 1.701 57.238 1.00 79.81 92 LYS A N 1
ATOM 723 C CA . LYS A 1 92 ? -44.493 1.275 56.639 1.00 79.81 92 LYS A CA 1
ATOM 724 C C . LYS A 1 92 ? -45.033 -0.006 57.289 1.00 79.81 92 LYS A C 1
ATOM 726 O O . LYS A 1 92 ? -46.238 -0.107 57.506 1.00 79.81 92 LYS A O 1
ATOM 731 N N . ALA A 1 93 ? -44.161 -0.961 57.616 1.00 78.94 93 ALA A N 1
ATOM 732 C CA . ALA A 1 93 ? -44.521 -2.189 58.323 1.00 78.94 93 ALA A CA 1
ATOM 733 C C . ALA A 1 93 ? -44.936 -1.909 59.777 1.00 78.94 93 ALA A C 1
ATOM 735 O O . ALA A 1 93 ? -45.965 -2.411 60.216 1.00 78.94 93 ALA A O 1
ATOM 736 N N . GLY A 1 94 ? -44.207 -1.046 60.491 1.00 75.94 94 GLY A N 1
ATOM 737 C CA . GLY A 1 94 ? -44.563 -0.611 61.845 1.00 75.94 94 GLY A CA 1
ATOM 738 C C . GLY A 1 94 ? -45.876 0.175 61.899 1.00 75.94 94 GLY A C 1
ATOM 739 O O . GLY A 1 94 ? -46.670 -0.015 62.811 1.00 75.94 94 GLY A O 1
ATOM 740 N N . LEU A 1 95 ? -46.165 1.000 60.887 1.00 72.94 95 LEU A N 1
ATOM 741 C CA . LEU A 1 95 ? -47.448 1.702 60.752 1.00 72.94 95 LEU A CA 1
ATOM 742 C C . LEU A 1 95 ? -48.608 0.751 60.428 1.00 72.94 95 LEU A C 1
ATOM 744 O O . LEU A 1 95 ? -49.697 0.936 60.962 1.00 72.94 95 LEU A O 1
ATOM 748 N N . LYS A 1 96 ? -48.383 -0.280 59.599 1.00 65.44 96 LYS A N 1
ATOM 749 C CA . LYS A 1 96 ? -49.366 -1.356 59.376 1.00 65.44 96 LYS A CA 1
ATOM 750 C C . LYS A 1 96 ? -49.607 -2.184 60.645 1.00 65.44 96 LYS A C 1
ATOM 752 O O . LYS A 1 96 ? -50.748 -2.539 60.910 1.00 65.44 96 LYS A O 1
ATOM 757 N N . GLY A 1 97 ? -48.560 -2.460 61.425 1.00 61.75 97 GLY A N 1
ATOM 758 C CA . GLY A 1 97 ? -48.647 -3.200 62.690 1.00 61.75 97 GLY A CA 1
ATOM 759 C C . GLY A 1 97 ? -49.298 -2.415 63.835 1.00 61.75 97 GLY A C 1
ATOM 760 O O . GLY A 1 97 ? -49.894 -3.013 64.722 1.00 61.75 97 GLY A O 1
ATOM 761 N N . ASN A 1 98 ? -49.254 -1.081 63.789 1.00 56.03 98 ASN A N 1
ATOM 762 C CA . ASN A 1 98 ? -49.850 -0.204 64.803 1.00 56.03 98 ASN A CA 1
ATOM 763 C C . ASN A 1 98 ? -51.289 0.235 64.474 1.00 56.03 98 ASN A C 1
ATOM 765 O O . ASN A 1 98 ? -51.847 1.080 65.173 1.00 56.03 98 ASN A O 1
ATOM 769 N N . ALA A 1 99 ? -51.923 -0.343 63.450 1.00 51.03 99 ALA A N 1
ATOM 770 C CA . ALA A 1 99 ? -53.314 -0.063 63.083 1.00 51.03 99 ALA A CA 1
ATOM 771 C C . ALA A 1 99 ? -54.354 -0.740 64.009 1.00 51.03 99 ALA A C 1
ATOM 773 O O . ALA A 1 99 ? -55.485 -0.980 63.596 1.00 51.03 99 ALA A O 1
ATOM 774 N N . GLN A 1 100 ? -54.006 -1.012 65.270 1.00 50.84 100 GLN A N 1
ATOM 775 C CA . GLN A 1 100 ? -54.955 -1.411 66.313 1.00 50.84 100 GLN A CA 1
ATOM 776 C C . GLN A 1 100 ? -55.282 -0.198 67.207 1.00 50.84 100 GLN A C 1
ATOM 778 O O . GLN A 1 100 ? -54.936 -0.143 68.383 1.00 50.84 100 GLN A O 1
ATOM 783 N N . GLY A 1 101 ? -55.936 0.805 66.617 1.00 51.81 101 GLY A N 1
ATOM 784 C CA . GLY A 1 101 ? -56.758 1.788 67.335 1.00 51.81 101 GLY A CA 1
ATOM 785 C C . GLY A 1 101 ? -58.230 1.343 67.330 1.00 51.81 101 GLY A C 1
ATOM 786 O O . GLY A 1 101 ? -58.601 0.520 66.494 1.00 51.81 101 GLY A O 1
ATOM 787 N N . PRO A 1 102 ? -59.075 1.810 68.266 1.00 48.12 102 PRO A N 1
ATOM 788 C CA . PRO A 1 102 ? -60.334 1.150 68.598 1.00 48.12 102 PRO A CA 1
ATOM 789 C C . PRO A 1 102 ? -61.374 1.236 67.468 1.00 48.12 102 PRO A C 1
ATOM 791 O O . PRO A 1 102 ? -61.629 2.306 66.931 1.00 48.12 102 PRO A O 1
ATOM 794 N N . SER A 1 103 ? -61.955 0.070 67.163 1.00 47.59 103 SER A N 1
ATOM 795 C CA . SER A 1 103 ? -63.218 -0.235 66.465 1.00 47.59 103 SER A CA 1
ATO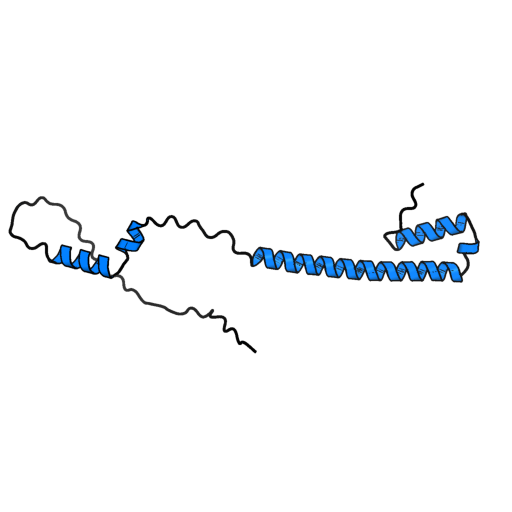M 796 C C . SER A 1 103 ? -63.973 0.911 65.765 1.00 47.59 103 SER A C 1
ATOM 798 O O . SER A 1 103 ? -64.510 1.791 66.432 1.00 47.59 103 SER A O 1
ATOM 800 N N . ALA A 1 104 ? -64.155 0.808 64.441 1.00 43.12 104 ALA A N 1
ATOM 801 C CA . ALA A 1 104 ? -65.465 0.545 63.820 1.00 43.12 104 ALA A CA 1
ATOM 802 C C . ALA A 1 104 ? -65.398 0.591 62.276 1.00 43.12 104 ALA A C 1
ATOM 804 O O . ALA A 1 104 ? -64.752 1.455 61.692 1.00 43.12 104 ALA A O 1
ATOM 805 N N . VAL A 1 105 ? -66.209 -0.284 61.667 1.00 36.78 105 VAL A N 1
ATOM 806 C CA . VAL A 1 105 ? -66.679 -0.330 60.265 1.00 36.78 105 VAL A CA 1
ATOM 807 C C . VAL A 1 105 ? -65.843 -1.159 59.274 1.00 36.78 105 VAL A C 1
ATOM 809 O O . VAL A 1 105 ? -64.894 -0.698 58.650 1.00 36.78 105 VAL A O 1
ATOM 812 N N . THR A 1 106 ? -66.297 -2.402 59.083 1.00 38.66 106 THR A N 1
ATOM 813 C CA . THR A 1 106 ? -66.075 -3.252 57.897 1.00 38.66 106 THR A CA 1
ATOM 814 C C . THR A 1 106 ? -66.791 -2.641 56.676 1.00 38.66 106 THR A C 1
ATOM 816 O O . THR A 1 106 ? -67.863 -2.054 56.842 1.00 38.66 106 THR A O 1
ATOM 819 N N . PRO A 1 107 ? -66.279 -2.827 55.444 1.00 43.97 107 PRO A N 1
ATOM 820 C CA . PRO A 1 107 ? -66.767 -3.971 54.679 1.00 43.97 107 PRO A CA 1
ATOM 821 C C . PRO A 1 107 ? -65.682 -4.758 53.927 1.00 43.97 107 PRO A C 1
ATOM 823 O O . PRO A 1 107 ? -64.663 -4.242 53.480 1.00 43.97 107 PRO A O 1
ATOM 826 N N . GLN A 1 108 ? -65.995 -6.046 53.846 1.00 40.44 108 GLN A N 1
ATOM 827 C CA . GLN A 1 108 ? -65.434 -7.168 53.097 1.00 40.44 108 GLN A CA 1
ATOM 828 C C . GLN A 1 108 ? -64.704 -6.821 51.785 1.00 40.44 108 GLN A C 1
ATOM 830 O O . GLN A 1 108 ? -65.245 -6.110 50.941 1.00 40.44 108 GLN A O 1
ATOM 835 N N . ASN A 1 109 ? -63.531 -7.423 51.560 1.00 32.22 109 ASN A N 1
ATOM 836 C CA . ASN A 1 109 ? -63.371 -8.547 50.625 1.00 32.22 109 ASN A CA 1
ATOM 837 C C . ASN A 1 109 ? -61.946 -9.123 50.682 1.00 32.22 109 ASN A C 1
ATOM 839 O O . ASN A 1 109 ? -60.971 -8.425 50.949 1.00 32.22 109 ASN A O 1
ATOM 843 N N . GLU A 1 110 ? -61.900 -10.432 50.491 1.00 46.00 110 GLU A N 1
ATOM 844 C CA . GLU A 1 110 ? -60.786 -11.359 50.649 1.00 46.00 110 GLU A CA 1
ATOM 845 C C . GLU A 1 110 ? -59.689 -11.173 49.590 1.00 46.00 110 GLU A C 1
ATOM 847 O O . GLU A 1 110 ? -59.985 -10.892 48.432 1.00 46.00 110 GLU A O 1
ATOM 852 N N . ALA A 1 111 ? -58.436 -11.384 50.000 1.00 38.91 111 ALA A N 1
ATOM 853 C CA . ALA A 1 111 ? -57.449 -12.216 49.304 1.00 38.91 111 ALA A CA 1
ATOM 854 C C . ALA A 1 111 ? -56.183 -12.266 50.175 1.00 38.91 111 ALA A C 1
ATOM 856 O O . ALA A 1 111 ? -55.399 -11.316 50.231 1.00 38.91 111 ALA A O 1
ATOM 857 N N . GLN A 1 112 ? -56.045 -13.361 50.924 1.00 43.16 112 GLN A N 1
ATOM 858 C CA . GLN A 1 112 ? -54.746 -13.849 51.372 1.00 43.16 112 GLN A CA 1
ATOM 859 C C . GLN A 1 112 ? -53.984 -14.299 50.127 1.00 43.16 112 GLN A C 1
ATOM 861 O O . GLN A 1 112 ? -54.537 -15.073 49.358 1.00 43.16 112 GLN A O 1
ATOM 866 N N . ASP A 1 113 ? -52.744 -13.854 49.977 1.00 36.47 113 ASP A N 1
ATOM 867 C CA . ASP A 1 113 ? -51.701 -14.657 49.344 1.00 36.47 113 ASP A CA 1
ATOM 868 C C . ASP A 1 113 ? -50.460 -14.495 50.223 1.00 36.47 113 ASP A C 1
ATOM 870 O O . ASP A 1 113 ? -49.812 -13.444 50.263 1.00 36.47 113 ASP A O 1
ATOM 874 N N . GLU A 1 114 ? -50.225 -15.520 51.039 1.00 48.25 114 GLU A N 1
ATOM 875 C CA . GLU A 1 114 ? -48.906 -15.813 51.575 1.00 48.25 114 GLU A CA 1
ATOM 876 C C . GLU A 1 114 ? -48.125 -16.495 50.452 1.00 48.25 114 GLU A C 1
ATOM 878 O O . GLU A 1 114 ? -48.442 -17.617 50.076 1.00 48.25 114 GLU A O 1
ATOM 883 N N . GLU A 1 115 ? -47.102 -15.825 49.934 1.00 40.78 115 GLU A N 1
ATOM 884 C CA . GLU A 1 115 ? -45.999 -16.499 49.256 1.00 40.78 115 GLU A CA 1
ATOM 885 C C . GLU A 1 115 ? -44.713 -16.064 49.960 1.00 40.78 115 GLU A C 1
ATOM 887 O O . GLU A 1 115 ? -44.175 -14.971 49.762 1.00 40.78 115 GLU A O 1
ATOM 892 N N . GLU A 1 116 ? -44.278 -16.918 50.885 1.00 47.53 116 GLU A N 1
ATOM 893 C CA . GLU A 1 116 ? -42.876 -17.025 51.254 1.00 47.53 116 GLU A CA 1
ATOM 894 C C . GLU A 1 116 ? -42.121 -17.551 50.028 1.00 47.53 116 GLU A C 1
ATOM 896 O O . GLU A 1 116 ? -42.350 -18.680 49.607 1.00 47.53 116 GLU A O 1
ATOM 901 N N . GLU A 1 117 ? -41.199 -16.764 49.474 1.00 43.94 117 GLU A N 1
ATOM 902 C CA . GLU A 1 117 ? -40.114 -17.318 48.665 1.00 43.94 117 GLU A CA 1
ATOM 903 C C . GLU A 1 117 ? -38.768 -16.789 49.168 1.00 43.94 117 GLU A C 1
ATOM 905 O O . GLU A 1 117 ? -38.533 -15.585 49.333 1.00 43.94 117 GLU A O 1
ATOM 910 N N . GLU A 1 118 ? -37.912 -17.759 49.481 1.00 46.94 118 GLU A N 1
ATOM 911 C CA . GLU A 1 118 ? -36.554 -17.649 49.986 1.00 46.94 118 GLU A CA 1
ATOM 912 C C . GLU A 1 118 ? -35.677 -16.784 49.074 1.00 46.94 118 GLU A C 1
ATOM 914 O O . GLU A 1 118 ? -35.592 -16.998 47.867 1.00 46.94 118 GLU A O 1
ATOM 919 N N . ILE A 1 119 ? -34.947 -15.832 49.658 1.00 42.00 119 ILE A N 1
ATOM 920 C CA . ILE A 1 119 ? -33.863 -15.149 48.946 1.00 42.00 119 ILE A CA 1
ATOM 921 C C . ILE A 1 119 ? -32.561 -15.865 49.305 1.00 42.00 119 ILE A C 1
ATOM 923 O O . ILE A 1 119 ? -31.877 -15.489 50.261 1.00 42.00 119 ILE A O 1
ATOM 927 N N . GLU A 1 120 ? -32.216 -16.895 48.532 1.00 39.00 120 GLU A N 1
ATOM 928 C CA . GLU A 1 120 ? -30.838 -17.380 48.436 1.00 39.00 120 GLU A CA 1
ATOM 929 C C . GLU A 1 120 ? -29.976 -16.271 47.816 1.00 39.00 120 GLU A C 1
ATOM 931 O O . GLU A 1 120 ? -30.074 -15.944 46.632 1.00 39.00 120 GLU A O 1
ATOM 936 N N . TYR A 1 121 ? -29.114 -15.661 48.627 1.00 45.72 121 TYR A N 1
ATOM 937 C CA . TYR A 1 121 ? -28.051 -14.799 48.122 1.00 45.72 121 TYR A CA 1
ATOM 938 C C . TYR A 1 121 ? -26.929 -15.676 47.564 1.00 45.72 121 TYR A C 1
ATOM 940 O O . TYR A 1 121 ? -26.021 -16.068 48.293 1.00 45.72 121 TYR A O 1
ATOM 948 N N . TYR A 1 122 ? -26.971 -15.953 46.263 1.00 45.81 122 TYR A N 1
ATOM 949 C CA . TYR A 1 122 ? -25.811 -16.451 45.529 1.00 45.81 122 TYR A CA 1
ATOM 950 C C . TYR A 1 122 ? -24.954 -15.252 45.096 1.00 45.81 122 TYR A C 1
ATOM 952 O O . TYR A 1 122 ? -25.233 -14.593 44.096 1.00 45.81 122 TYR A O 1
ATOM 960 N N . THR A 1 123 ? -23.928 -14.919 45.881 1.00 57.00 123 THR A N 1
ATOM 961 C CA . THR A 1 123 ? -22.859 -13.999 45.461 1.00 57.00 123 THR A CA 1
ATOM 962 C C . THR A 1 123 ? -21.688 -14.809 44.922 1.00 57.00 123 THR A C 1
ATOM 964 O O . THR A 1 123 ? -20.710 -15.016 45.634 1.00 57.00 123 THR A O 1
ATOM 967 N N . ASP A 1 124 ? -21.791 -15.248 43.671 1.00 50.91 124 ASP A N 1
ATOM 968 C CA . ASP A 1 124 ? -20.647 -15.705 42.879 1.00 50.91 124 ASP A CA 1
ATOM 969 C C . ASP A 1 124 ? -20.545 -14.820 41.629 1.00 50.91 124 ASP A C 1
ATOM 971 O O . ASP A 1 124 ? -20.993 -15.185 40.545 1.00 50.91 124 ASP A O 1
ATOM 975 N N . ASP A 1 125 ? -19.960 -13.630 41.794 1.00 53.44 125 ASP A N 1
ATOM 976 C CA . ASP A 1 125 ? -19.405 -12.837 40.691 1.00 53.44 125 ASP A CA 1
ATOM 977 C C . ASP A 1 125 ? -17.898 -13.162 40.578 1.00 53.44 125 ASP A C 1
ATOM 979 O O . ASP A 1 125 ? -17.092 -12.583 41.316 1.00 53.44 125 ASP A O 1
ATOM 983 N N . PRO A 1 126 ? -17.459 -14.074 39.688 1.00 58.72 126 PRO A N 1
ATOM 984 C CA . PRO A 1 126 ? -16.040 -14.411 39.549 1.00 58.72 126 PRO A CA 1
ATOM 985 C C . PRO A 1 126 ? -15.201 -13.397 38.744 1.00 58.72 126 PRO A C 1
ATOM 987 O O . PRO A 1 126 ? -13.994 -13.593 38.620 1.00 58.72 126 PRO A O 1
ATOM 990 N N . ASP A 1 127 ? -15.761 -12.288 38.248 1.00 57.09 127 ASP A N 1
ATOM 991 C CA . ASP A 1 127 ? -15.058 -11.386 37.314 1.00 57.09 127 ASP A CA 1
ATOM 992 C C . ASP A 1 127 ? -14.592 -10.053 37.936 1.00 57.09 127 ASP A C 1
ATOM 994 O O . ASP A 1 127 ? -14.787 -8.960 37.396 1.00 57.09 127 ASP A O 1
ATOM 998 N N . CYS A 1 128 ? -13.891 -10.124 39.069 1.00 64.06 128 CYS A N 1
ATOM 999 C CA . CYS A 1 128 ? -13.131 -8.982 39.586 1.00 64.06 128 CYS A CA 1
ATOM 1000 C C . CYS A 1 128 ? -11.757 -8.892 38.893 1.00 64.06 128 CYS A C 1
ATOM 1002 O O . CYS A 1 128 ? -10.855 -9.681 39.178 1.00 64.06 128 CYS A O 1
ATOM 1004 N N . ILE A 1 129 ? -11.542 -7.902 38.019 1.00 61.97 129 ILE A N 1
ATOM 1005 C CA . ILE A 1 129 ? -10.210 -7.635 37.445 1.00 61.97 129 ILE A CA 1
ATOM 1006 C C . ILE A 1 129 ? -9.308 -6.999 38.515 1.00 61.97 129 ILE A C 1
ATOM 1008 O O . ILE A 1 129 ? -9.507 -5.853 38.919 1.00 61.97 129 ILE A O 1
ATOM 1012 N N . VAL A 1 130 ? -8.269 -7.722 38.942 1.00 59.69 130 VAL A N 1
ATOM 1013 C CA . VAL A 1 130 ? -7.228 -7.202 39.841 1.00 59.69 130 VAL A CA 1
ATOM 1014 C C . VAL A 1 130 ? -6.199 -6.406 39.037 1.00 59.69 130 VAL A C 1
ATOM 1016 O O . VAL A 1 130 ? -5.367 -6.970 38.326 1.00 59.69 130 VAL A O 1
ATOM 1019 N N . VAL A 1 131 ? -6.216 -5.081 39.177 1.00 65.12 131 VAL A N 1
ATOM 1020 C CA . VAL A 1 131 ? -5.196 -4.194 38.601 1.00 65.12 131 VAL A CA 1
ATOM 1021 C C . VAL A 1 131 ? -3.992 -4.140 39.547 1.00 65.12 131 VAL A C 1
ATOM 1023 O O . VAL A 1 131 ? -4.074 -3.573 40.635 1.00 65.12 131 VAL A O 1
ATOM 1026 N N . ARG A 1 132 ? -2.857 -4.731 39.151 1.00 52.84 132 ARG A N 1
ATOM 1027 C CA . ARG A 1 132 ? -1.575 -4.546 39.852 1.00 52.84 132 ARG A CA 1
ATOM 1028 C C . ARG A 1 132 ? -0.873 -3.305 39.308 1.00 52.84 132 ARG A C 1
ATOM 1030 O O . ARG A 1 132 ? -0.451 -3.297 38.155 1.00 52.84 132 ARG A O 1
ATOM 1037 N N . PHE A 1 133 ? -0.725 -2.284 40.147 1.00 50.28 133 PHE A N 1
ATOM 1038 C CA . PHE A 1 133 ? 0.182 -1.172 39.874 1.00 50.28 133 PHE A CA 1
ATOM 1039 C C . PHE A 1 133 ? 1.628 -1.651 40.046 1.00 50.28 133 PHE A C 1
ATOM 1041 O O . PHE A 1 133 ? 1.942 -2.334 41.023 1.00 50.28 133 PHE A O 1
ATOM 1048 N N . ARG A 1 134 ? 2.474 -1.343 39.062 1.00 56.34 134 ARG A N 1
ATOM 1049 C CA . ARG A 1 134 ? 3.914 -1.607 39.071 1.00 56.34 134 ARG A CA 1
ATOM 1050 C C . ARG A 1 134 ? 4.665 -0.300 39.259 1.00 56.34 134 ARG A C 1
ATOM 1052 O O . ARG A 1 134 ? 4.187 0.708 38.696 1.00 56.34 134 ARG A O 1
#

Foldseek 3Di:
DDPDDDQALVSLVVVLVVVCVVPVVCVDPVNVVVSVVVRVVNVVVVVVVVVVVVVVVVVVVVCVVVPDDDDDPPPPPPVVVVCVDPVNVVVVVVVVVPPPDDDDDDDDDDDDDDDDDDDDPDPDPPDDDDDDDD

Radius of gyration: 39.75 Å; chains: 1; bounding box: 88×33×95 Å

pLDDT: mean 75.76, std 20.07, range [32.22, 97.62]

Sequence (134 aa):
MGLNTPKSSKDLKNLETALIKVDPAFGKPTARLLFRKMRKALDVSNSELTALENHNSQLTSALEKARPKKLRKVEADPNQEFVRLKNVRQVKAGLKGNAQGPSAVTPQNEAQDEEEEEIEYYTDDPDCIVVRFR

Secondary structure (DSSP, 8-state):
---PPP-SHHHHHHHHHHHHHH-GGGGSHHHHHHHHHHHHHHHHHHHHHHHHHHHHHHHHHHHHHHSPP--------HHHHHHHSHHHHHHHHHHHHT---S--------------------------------